Protein AF-A0A813KUJ4-F1 (afdb_monomer_lite)

pLDDT: mean 73.61, std 19.63, range [38.38, 97.25]

Secondary structure (DSSP, 8-state):
------------TTHHHHHHHHHHHHS-----------TTGGGGTTSSSSSS------------------THHHHHHHHHHHHHHHHHHHHHHHHHHSSHHHHHHHHHHHS-GGG-TTTTT-TTEEEHHHHHHIIIIIS--S-HHHHHHHHHHH-TT-SSEEEHHHHH--S----

Organism: Polarella glacialis (NCBI:txid89957)

Sequence (175 aa):
AGFPVSPSRLKTPGHRQMLSQILDCLIPSTRPLPSPRSKLAMRWMSKVQQASKSRIEDEASTTPEPSHLTPKSKAIAEADQQSTEVASFRSALVKSYGNITRAFRAMKNALPETSAQGRASSAAKMSKSEFEWCITAFLHHGDKRLAKRLFVALDFEKCGEIGVLEIGQSSGKAE

Structure (mmCIF, N/CA/C/O backbone):
data_AF-A0A813KUJ4-F1
#
_entry.id   AF-A0A813KUJ4-F1
#
loop_
_atom_site.group_PDB
_atom_site.id
_atom_site.type_symbol
_atom_site.label_atom_id
_atom_site.label_alt_id
_atom_site.label_comp_id
_atom_site.label_asym_id
_atom_site.label_entity_id
_atom_site.label_seq_id
_atom_site.pdbx_PDB_ins_code
_atom_site.Cartn_x
_atom_site.Cartn_y
_atom_site.Cartn_z
_atom_site.occupancy
_atom_site.B_iso_or_equiv
_atom_site.auth_seq_id
_atom_site.auth_comp_id
_atom_site.auth_asym_id
_atom_site.auth_atom_id
_atom_site.pdbx_PDB_model_num
ATOM 1 N N . ALA A 1 1 ? 13.339 -17.528 -81.650 1.00 49.28 1 ALA A N 1
ATOM 2 C CA . ALA A 1 1 ? 13.943 -18.409 -80.632 1.00 49.28 1 ALA A CA 1
ATOM 3 C C . ALA A 1 1 ? 14.464 -17.533 -79.497 1.00 49.28 1 ALA A C 1
ATOM 5 O O . ALA A 1 1 ? 15.459 -16.851 -79.685 1.00 49.28 1 ALA A O 1
ATOM 6 N N . GLY A 1 2 ? 13.730 -17.449 -78.385 1.00 54.88 2 GLY A N 1
ATOM 7 C CA . GLY A 1 2 ? 14.093 -16.643 -77.216 1.00 54.88 2 GLY A CA 1
ATOM 8 C C . GLY A 1 2 ? 14.099 -17.536 -75.983 1.00 54.88 2 GLY A C 1
ATOM 9 O O . GLY A 1 2 ? 13.090 -18.175 -75.693 1.00 54.88 2 GLY A O 1
ATOM 10 N N . PHE A 1 3 ? 15.244 -17.632 -75.312 1.00 51.75 3 PHE A N 1
ATOM 11 C CA . PHE A 1 3 ? 15.408 -18.435 -74.103 1.00 51.75 3 PHE A CA 1
ATOM 12 C C . PHE A 1 3 ? 14.986 -17.625 -72.867 1.00 51.75 3 PHE A C 1
ATOM 14 O O . PHE A 1 3 ? 15.400 -16.470 -72.742 1.00 51.75 3 PHE A O 1
ATOM 21 N N . PRO A 1 4 ? 14.206 -18.199 -71.935 1.00 65.31 4 PRO A N 1
ATOM 22 C CA . PRO A 1 4 ? 13.915 -17.551 -70.665 1.00 65.31 4 PRO A CA 1
ATOM 23 C C . PRO A 1 4 ? 15.124 -17.662 -69.725 1.00 65.31 4 PRO A C 1
ATOM 25 O O . PRO A 1 4 ? 15.608 -18.754 -69.429 1.00 65.31 4 PRO A O 1
ATOM 28 N N . VAL A 1 5 ? 15.606 -16.517 -69.243 1.00 63.59 5 VAL A N 1
ATOM 29 C CA . VAL A 1 5 ? 16.642 -16.429 -68.208 1.00 63.59 5 VAL A CA 1
ATOM 30 C C . VAL A 1 5 ? 15.971 -16.566 -66.843 1.00 63.59 5 VAL A C 1
ATOM 32 O O . VAL A 1 5 ? 15.256 -15.672 -66.393 1.00 63.59 5 VAL A O 1
ATOM 35 N N . SER A 1 6 ? 16.194 -17.698 -66.182 1.00 62.34 6 SER A N 1
ATOM 36 C CA . SER A 1 6 ? 15.769 -17.931 -64.799 1.00 62.34 6 SER A CA 1
ATOM 37 C C . SER A 1 6 ? 16.694 -17.196 -63.818 1.00 62.34 6 SER A C 1
ATOM 39 O O . SER A 1 6 ? 17.911 -17.364 -63.904 1.00 62.34 6 SER A O 1
ATOM 41 N N . PRO A 1 7 ? 16.169 -16.433 -62.841 1.00 61.50 7 PRO A N 1
ATOM 42 C CA . PRO A 1 7 ? 16.997 -15.824 -61.809 1.00 61.50 7 PRO A CA 1
ATOM 43 C C . PRO A 1 7 ? 17.422 -16.861 -60.759 1.00 61.50 7 PRO A C 1
ATOM 45 O O . PRO A 1 7 ? 16.606 -17.433 -60.031 1.00 61.50 7 PRO A O 1
ATOM 48 N N . SER A 1 8 ? 18.733 -17.077 -60.668 1.00 56.59 8 SER A N 1
ATOM 49 C CA . SER A 1 8 ? 19.399 -17.904 -59.662 1.00 56.59 8 SER A CA 1
ATOM 50 C C . SER A 1 8 ? 19.144 -17.364 -58.253 1.00 56.59 8 SER A C 1
ATOM 52 O O . SER A 1 8 ? 19.724 -16.371 -57.816 1.00 56.59 8 SER A O 1
ATOM 54 N N . ARG A 1 9 ? 18.262 -18.042 -57.517 1.00 52.06 9 ARG A N 1
ATOM 55 C CA . ARG A 1 9 ? 17.943 -17.760 -56.115 1.00 52.06 9 ARG A CA 1
ATOM 56 C C . ARG A 1 9 ? 19.114 -18.210 -55.228 1.00 52.06 9 ARG A C 1
ATOM 58 O O . ARG A 1 9 ? 19.171 -19.365 -54.812 1.00 52.06 9 ARG A O 1
ATOM 65 N N . LEU A 1 10 ? 20.043 -17.294 -54.947 1.00 54.97 10 LEU A N 1
ATOM 66 C CA . LEU A 1 10 ? 21.138 -17.475 -53.987 1.00 54.97 10 LEU A CA 1
ATOM 67 C C . LEU A 1 10 ? 20.568 -17.773 -52.588 1.00 54.97 10 LEU A C 1
ATOM 69 O O . LEU A 1 10 ? 20.151 -16.880 -51.854 1.00 54.97 10 LEU A O 1
ATOM 73 N N . LYS A 1 11 ? 20.527 -19.057 -52.220 1.00 59.22 11 LYS A N 1
ATOM 74 C CA . LYS A 1 11 ? 20.287 -19.518 -50.848 1.00 59.22 11 LYS A CA 1
ATOM 75 C C . LYS A 1 11 ? 21.605 -19.423 -50.082 1.00 59.22 11 LYS A C 1
ATOM 77 O O . LYS A 1 11 ? 22.400 -20.354 -50.119 1.00 59.22 11 LYS A O 1
ATOM 82 N N . THR A 1 12 ? 21.835 -18.317 -49.382 1.00 59.00 12 THR A N 1
ATOM 83 C CA . THR A 1 12 ? 22.859 -18.248 -48.331 1.00 59.00 12 THR A CA 1
ATOM 84 C C . THR A 1 12 ? 22.255 -18.799 -47.027 1.00 59.00 12 THR A C 1
ATOM 86 O O . THR A 1 12 ? 21.334 -18.191 -46.477 1.00 59.00 12 THR A O 1
ATOM 89 N N . PRO A 1 13 ? 22.712 -19.953 -46.499 1.00 53.94 13 PRO A N 1
ATOM 90 C CA . PRO A 1 13 ? 22.083 -20.588 -45.334 1.00 53.94 13 PRO A CA 1
ATOM 91 C C . PRO A 1 13 ? 22.379 -19.905 -43.986 1.00 53.94 13 PRO A C 1
ATOM 93 O O . PRO A 1 13 ? 21.906 -20.380 -42.962 1.00 53.94 13 PRO A O 1
ATOM 96 N N . GLY A 1 14 ? 23.146 -18.809 -43.954 1.00 56.72 14 GLY A N 1
ATOM 97 C CA . GLY A 1 14 ? 23.622 -18.201 -42.700 1.00 56.72 14 GLY A CA 1
ATOM 98 C C . GLY A 1 14 ? 22.944 -16.892 -42.286 1.00 56.72 14 GLY A C 1
ATOM 99 O O . GLY A 1 14 ? 22.918 -16.561 -41.105 1.00 56.72 14 GLY A O 1
ATOM 100 N N . HIS A 1 15 ? 22.358 -16.134 -43.220 1.00 56.09 15 HIS A N 1
ATOM 101 C CA . HIS A 1 15 ? 21.950 -14.752 -42.918 1.00 56.09 15 HIS A CA 1
ATOM 102 C C . HIS A 1 15 ? 20.638 -14.668 -42.122 1.00 56.09 15 HIS A C 1
ATOM 104 O O . HIS A 1 15 ? 20.423 -13.747 -41.334 1.00 56.09 15 HIS A O 1
ATOM 110 N N . ARG A 1 16 ? 19.753 -15.658 -42.286 1.00 54.88 16 ARG A N 1
ATOM 111 C CA . ARG A 1 16 ? 18.430 -15.642 -41.650 1.00 54.88 16 ARG A CA 1
ATOM 112 C C . ARG A 1 16 ? 18.482 -15.937 -40.145 1.00 54.88 16 ARG A C 1
ATOM 114 O O . ARG A 1 16 ? 17.638 -15.431 -39.415 1.00 54.88 16 ARG A O 1
ATOM 121 N N . GLN A 1 17 ? 19.473 -16.699 -39.670 1.00 61.12 17 GLN A N 1
ATOM 122 C CA . GLN A 1 17 ? 19.656 -16.926 -38.230 1.00 61.12 17 GLN A CA 1
ATOM 123 C C . GLN A 1 17 ? 20.183 -15.678 -37.520 1.00 61.12 17 GLN A C 1
ATOM 125 O O . GLN A 1 17 ? 19.707 -15.354 -36.432 1.00 61.12 17 GLN A O 1
ATOM 130 N N . MET A 1 18 ? 21.093 -14.936 -38.154 1.00 65.75 18 MET A N 1
ATOM 131 C CA . MET A 1 18 ? 21.702 -13.756 -37.540 1.00 65.75 18 MET A CA 1
ATOM 132 C C . MET A 1 18 ? 20.687 -12.621 -37.341 1.00 65.75 18 MET A C 1
ATOM 134 O O . MET A 1 18 ? 20.648 -12.004 -36.281 1.00 65.75 18 MET A O 1
ATOM 138 N N . LEU A 1 19 ? 19.786 -12.415 -38.309 1.00 68.31 19 LEU A N 1
ATOM 139 C CA . LEU A 1 19 ? 18.705 -11.434 -38.168 1.00 68.31 19 LEU A CA 1
ATOM 140 C C . LEU A 1 19 ? 17.680 -11.829 -37.094 1.00 68.31 19 LEU A C 1
ATOM 142 O O . LEU A 1 19 ? 17.135 -10.944 -36.441 1.00 68.31 19 LEU A O 1
ATOM 146 N N . SER A 1 20 ? 17.449 -13.129 -36.854 1.00 63.97 20 SER A N 1
ATOM 147 C CA . SER A 1 20 ? 16.559 -13.557 -35.761 1.00 63.97 20 SER A CA 1
ATOM 148 C C . SER A 1 20 ? 17.131 -13.220 -34.381 1.00 63.97 20 SER A C 1
ATOM 150 O O . SER A 1 20 ? 16.395 -12.733 -33.533 1.00 63.97 20 SER A O 1
ATOM 152 N N . GLN A 1 21 ? 18.451 -13.351 -34.193 1.00 66.62 21 GLN A N 1
ATOM 153 C CA . GLN A 1 21 ? 19.109 -12.997 -32.930 1.00 66.62 21 GLN A CA 1
ATOM 154 C C . GLN A 1 21 ? 19.111 -11.482 -32.683 1.00 66.62 21 GLN A C 1
ATOM 156 O O . GLN A 1 21 ? 18.958 -11.041 -31.550 1.00 66.62 21 GLN A O 1
ATOM 161 N N . ILE A 1 22 ? 19.241 -10.672 -33.739 1.00 67.62 22 ILE A N 1
ATOM 162 C CA . ILE A 1 22 ? 19.191 -9.208 -33.618 1.00 67.62 22 ILE A CA 1
ATOM 163 C C . ILE A 1 22 ? 17.766 -8.735 -33.294 1.00 67.62 22 ILE A C 1
ATOM 165 O O . ILE A 1 22 ? 17.587 -7.851 -32.457 1.00 67.62 22 ILE A O 1
ATOM 169 N N . LEU A 1 23 ? 16.744 -9.341 -33.907 1.00 68.31 23 LEU A N 1
ATOM 170 C CA . LEU A 1 23 ? 15.347 -9.000 -33.625 1.00 68.31 23 LEU A CA 1
ATOM 171 C C . LEU A 1 23 ? 14.891 -9.464 -32.230 1.00 68.31 23 LEU A C 1
ATOM 173 O O . LEU A 1 23 ? 14.156 -8.720 -31.583 1.00 68.31 23 LEU A O 1
ATOM 177 N N . ASP A 1 24 ? 15.373 -10.608 -31.729 1.00 62.31 24 ASP A N 1
ATOM 178 C CA . ASP A 1 24 ? 15.136 -11.044 -30.339 1.00 62.31 24 ASP A CA 1
ATOM 179 C C . ASP A 1 24 ? 15.789 -10.105 -29.299 1.00 62.31 24 ASP A C 1
ATOM 181 O O . ASP A 1 24 ? 15.322 -10.028 -28.164 1.00 62.31 24 ASP A O 1
ATOM 185 N N . CYS A 1 25 ? 16.825 -9.345 -29.676 1.00 62.34 25 CYS A N 1
ATOM 186 C CA . CYS A 1 25 ? 17.431 -8.322 -28.815 1.00 62.34 25 CYS A CA 1
ATOM 187 C C . CYS A 1 25 ? 16.717 -6.958 -28.874 1.00 62.34 25 CYS A C 1
ATOM 189 O O . CYS A 1 25 ? 16.801 -6.190 -27.917 1.00 62.34 25 CYS A O 1
ATOM 191 N N . LEU A 1 26 ? 16.048 -6.627 -29.985 1.00 61.62 26 LEU A N 1
ATOM 192 C CA . LEU A 1 26 ? 15.451 -5.300 -30.215 1.00 61.62 26 LEU A CA 1
ATOM 193 C C . LEU A 1 26 ? 13.969 -5.210 -29.852 1.00 61.62 26 LEU A C 1
ATOM 195 O O . LEU A 1 26 ? 13.475 -4.119 -29.572 1.00 61.62 26 LEU A O 1
ATOM 199 N N . ILE A 1 27 ? 13.258 -6.334 -29.834 1.00 61.38 27 ILE A N 1
ATOM 200 C CA . ILE A 1 27 ? 11.875 -6.393 -29.369 1.00 61.38 27 ILE A CA 1
ATOM 201 C C . ILE A 1 27 ? 11.903 -7.142 -28.037 1.00 61.38 27 ILE A C 1
ATOM 203 O O . ILE A 1 27 ? 12.188 -8.338 -28.051 1.00 61.38 27 ILE A O 1
ATOM 207 N N . PRO A 1 28 ? 11.615 -6.498 -26.887 1.00 49.28 28 PRO A N 1
ATOM 208 C CA . PRO A 1 28 ? 11.411 -7.202 -25.628 1.00 49.28 28 PRO A CA 1
ATOM 209 C C . PRO A 1 28 ? 10.292 -8.222 -25.829 1.00 49.28 28 PRO A C 1
ATOM 211 O O . PRO A 1 28 ? 9.108 -7.890 -25.850 1.00 49.28 28 PRO A O 1
ATOM 214 N N . SER A 1 29 ? 10.698 -9.464 -26.071 1.00 42.75 29 SER A N 1
ATOM 215 C CA . SER A 1 29 ? 9.826 -10.597 -26.316 1.00 42.75 29 SER A CA 1
ATOM 216 C C . SER A 1 29 ? 8.960 -10.773 -25.075 1.00 42.75 29 SER A C 1
ATOM 218 O O . SER A 1 29 ? 9.420 -11.267 -24.046 1.00 42.75 29 SER A O 1
ATOM 220 N N . THR A 1 30 ? 7.698 -10.350 -25.150 1.00 51.72 30 THR A N 1
ATOM 221 C CA . THR A 1 30 ? 6.655 -10.641 -24.162 1.00 51.72 30 THR A CA 1
ATOM 222 C C . THR A 1 30 ? 6.250 -12.110 -24.275 1.00 51.72 30 THR A C 1
ATOM 224 O O . THR A 1 30 ? 5.092 -12.458 -24.490 1.00 51.72 30 THR A O 1
ATOM 227 N N . ARG A 1 31 ? 7.223 -13.016 -24.143 1.00 51.88 31 ARG A N 1
ATOM 228 C CA . ARG A 1 31 ? 6.932 -14.416 -23.860 1.00 51.88 31 ARG A CA 1
ATOM 229 C C . ARG A 1 31 ? 6.602 -14.520 -22.372 1.00 51.88 31 ARG A C 1
ATOM 231 O O . ARG A 1 31 ? 7.399 -14.066 -21.549 1.00 51.88 31 ARG A O 1
ATOM 238 N N . PRO A 1 32 ? 5.454 -15.108 -22.002 1.00 49.94 32 PRO A N 1
ATOM 239 C CA . PRO A 1 32 ? 5.136 -15.367 -20.610 1.00 49.94 32 PRO A CA 1
ATOM 240 C C . PRO A 1 32 ? 6.170 -16.354 -20.064 1.00 49.94 32 PRO A C 1
ATOM 242 O O . PRO A 1 32 ? 6.266 -17.497 -20.515 1.00 49.94 32 PRO A O 1
ATOM 245 N N . LEU A 1 33 ? 6.988 -15.878 -19.128 1.00 45.62 33 LEU A N 1
ATOM 246 C CA . LEU A 1 33 ? 7.957 -16.701 -18.420 1.00 45.62 33 LEU A CA 1
ATOM 247 C C . LEU A 1 33 ? 7.212 -17.835 -17.690 1.00 45.62 33 LEU A C 1
ATOM 249 O O . LEU A 1 33 ? 6.228 -17.558 -16.995 1.00 45.62 33 LEU A O 1
ATOM 253 N N . PRO A 1 34 ? 7.677 -19.093 -17.768 1.00 50.94 34 PRO A N 1
ATOM 254 C CA . PRO A 1 34 ? 7.226 -20.121 -16.847 1.00 50.94 34 PRO A CA 1
ATOM 255 C C . PRO A 1 34 ? 7.600 -19.702 -15.424 1.00 50.94 34 PRO A C 1
ATOM 257 O O . PRO A 1 34 ? 8.739 -19.324 -15.151 1.00 50.94 34 PRO A O 1
ATOM 260 N N . SER A 1 35 ? 6.604 -19.757 -14.538 1.00 56.12 35 SER A N 1
ATOM 261 C CA . SER A 1 35 ? 6.693 -19.446 -13.114 1.00 56.12 35 SER A CA 1
ATOM 262 C C . SER A 1 35 ? 7.974 -19.998 -12.478 1.00 56.12 35 SER A C 1
ATOM 264 O O . SER A 1 35 ? 8.100 -21.211 -12.283 1.00 56.12 35 SER A O 1
ATOM 266 N N . PRO A 1 36 ? 8.904 -19.128 -12.056 1.00 49.38 36 PRO A N 1
ATOM 267 C CA . PRO A 1 36 ? 9.858 -19.484 -11.040 1.00 49.38 36 PRO A CA 1
ATOM 268 C C . PRO A 1 36 ? 9.124 -19.294 -9.712 1.00 49.38 36 PRO A C 1
ATOM 270 O O . PRO A 1 36 ? 8.945 -18.174 -9.231 1.00 49.38 36 PRO A O 1
ATOM 273 N N . ARG A 1 37 ? 8.717 -20.409 -9.091 1.00 51.62 37 ARG A N 1
ATOM 274 C CA . ARG A 1 37 ? 8.624 -20.520 -7.627 1.00 51.62 37 ARG A CA 1
ATOM 275 C C . ARG A 1 37 ? 10.004 -20.174 -7.063 1.00 51.62 37 ARG A C 1
ATOM 277 O O . ARG A 1 37 ? 10.805 -21.046 -6.733 1.00 51.62 37 ARG A O 1
ATOM 284 N N . SER A 1 38 ? 10.304 -18.882 -7.012 1.00 50.47 38 SER A N 1
ATOM 285 C CA . SER A 1 38 ? 11.519 -18.322 -6.456 1.00 50.47 38 SER A CA 1
ATOM 286 C C . SER A 1 38 ? 11.485 -18.564 -4.959 1.00 50.47 38 SER A C 1
ATOM 288 O O . SER A 1 38 ? 10.911 -17.797 -4.190 1.00 50.47 38 SER A O 1
ATOM 290 N N . LYS A 1 39 ? 12.168 -19.632 -4.542 1.00 53.53 39 LYS A N 1
ATOM 291 C CA . LYS A 1 39 ? 12.506 -19.949 -3.147 1.00 53.53 39 LYS A CA 1
ATOM 292 C C . LYS A 1 39 ? 13.267 -18.815 -2.429 1.00 53.53 39 LYS A C 1
ATOM 294 O O . LYS A 1 39 ? 13.533 -18.925 -1.239 1.00 53.53 39 LYS A O 1
ATOM 299 N N . LEU A 1 40 ? 13.577 -17.710 -3.113 1.00 49.88 40 LEU A N 1
ATOM 300 C CA . LEU A 1 40 ? 14.151 -16.501 -2.528 1.00 49.88 40 LEU A CA 1
ATOM 301 C C . LEU A 1 40 ? 13.116 -15.598 -1.825 1.00 49.88 40 LEU A C 1
ATOM 303 O O . LEU A 1 40 ? 13.494 -14.851 -0.926 1.00 49.88 40 LEU A O 1
ATOM 307 N N . ALA A 1 41 ? 11.823 -15.696 -2.164 1.00 48.78 41 ALA A N 1
ATOM 308 C CA . ALA A 1 41 ? 10.762 -14.929 -1.494 1.00 48.78 41 ALA A CA 1
ATOM 309 C C . ALA A 1 41 ? 10.485 -15.412 -0.053 1.00 48.78 41 ALA A C 1
ATOM 311 O O . ALA A 1 41 ? 9.941 -14.672 0.759 1.00 48.78 41 ALA A O 1
ATOM 312 N N . MET A 1 42 ? 10.940 -16.617 0.310 1.00 49.94 42 MET A N 1
ATOM 313 C CA . MET A 1 42 ? 10.770 -17.168 1.662 1.00 49.94 42 MET A CA 1
ATOM 314 C C . MET A 1 42 ? 11.759 -16.585 2.686 1.00 49.94 42 MET A C 1
ATOM 316 O O . MET A 1 42 ? 11.596 -16.800 3.884 1.00 49.94 42 MET A O 1
ATOM 320 N N . ARG A 1 43 ? 12.786 -15.828 2.266 1.00 51.09 43 ARG A N 1
ATOM 321 C CA . ARG A 1 43 ? 13.820 -15.324 3.192 1.00 51.09 43 ARG A CA 1
ATOM 322 C C . ARG A 1 43 ? 13.376 -14.107 4.018 1.00 51.09 43 ARG A C 1
ATOM 324 O O . ARG A 1 43 ? 14.017 -13.792 5.016 1.00 51.09 43 ARG A O 1
ATOM 331 N N . TRP A 1 44 ? 12.263 -13.464 3.660 1.00 52.34 44 TRP A N 1
ATOM 332 C CA . TRP A 1 44 ? 11.653 -12.401 4.472 1.00 52.34 44 TRP A CA 1
ATOM 333 C C . TRP A 1 44 ? 10.705 -12.926 5.566 1.00 52.34 44 TRP A C 1
ATOM 335 O O . TRP A 1 44 ? 10.324 -12.164 6.451 1.00 52.34 44 TRP A O 1
ATOM 345 N N . MET A 1 45 ? 10.375 -14.225 5.573 1.00 50.75 45 MET A N 1
ATOM 346 C CA . MET A 1 45 ? 9.353 -14.791 6.467 1.00 50.75 45 MET A CA 1
ATOM 347 C C . MET A 1 45 ? 9.834 -15.190 7.873 1.00 50.75 45 MET A C 1
ATOM 349 O O . MET A 1 45 ? 9.012 -15.594 8.687 1.00 50.75 45 MET A O 1
ATOM 353 N N . SER A 1 46 ? 11.118 -15.055 8.223 1.00 47.44 46 SER A N 1
ATOM 354 C CA . SER A 1 46 ? 11.620 -15.581 9.512 1.00 47.44 46 SER A CA 1
ATOM 355 C C . SER A 1 46 ? 12.052 -14.540 10.548 1.00 47.44 46 SER A C 1
ATOM 357 O O . SER A 1 46 ? 12.598 -14.936 11.572 1.00 47.44 46 SER A O 1
ATOM 359 N N . LYS A 1 47 ? 11.845 -13.228 10.341 1.00 45.91 47 LYS A N 1
ATOM 360 C CA . LYS A 1 47 ? 12.434 -12.220 11.257 1.00 45.91 47 LYS A CA 1
ATOM 361 C C . LYS A 1 47 ? 11.508 -11.136 11.822 1.00 45.91 47 LYS A C 1
ATOM 363 O O . LYS A 1 47 ? 12.004 -10.230 12.479 1.00 45.91 47 LYS A O 1
ATOM 368 N N . VAL A 1 48 ? 10.186 -11.225 11.638 1.00 53.34 48 VAL A N 1
ATOM 369 C CA . VAL A 1 48 ? 9.238 -10.230 12.203 1.00 53.34 48 VAL A CA 1
ATOM 370 C C . VAL A 1 48 ? 8.264 -10.817 13.239 1.00 53.34 48 VAL A C 1
ATOM 372 O O . VAL A 1 48 ? 7.566 -10.069 13.908 1.00 53.34 48 VAL A O 1
ATOM 375 N N . GLN A 1 49 ? 8.275 -12.132 13.486 1.00 50.97 49 GLN A N 1
ATOM 376 C CA . GLN A 1 49 ? 7.376 -12.766 14.470 1.00 50.97 49 GLN A CA 1
ATOM 377 C C . GLN A 1 49 ? 7.985 -13.012 15.864 1.00 50.97 49 GLN A C 1
ATOM 379 O O . GLN A 1 49 ? 7.310 -13.555 16.731 1.00 50.97 49 GLN A O 1
ATOM 384 N N . GLN A 1 50 ? 9.235 -12.606 16.117 1.00 47.53 50 GLN A N 1
ATOM 385 C CA . GLN A 1 50 ? 9.915 -12.866 17.400 1.00 47.53 50 GLN A CA 1
ATOM 386 C C . GLN A 1 50 ? 9.967 -11.678 18.376 1.00 47.53 50 GLN A C 1
ATOM 388 O O . GLN A 1 50 ? 10.448 -11.847 19.490 1.00 47.53 50 GLN A O 1
ATOM 393 N N . ALA A 1 51 ? 9.449 -10.498 18.026 1.00 48.00 51 ALA A N 1
ATOM 394 C CA . ALA A 1 51 ? 9.574 -9.296 18.864 1.00 48.00 51 ALA A CA 1
ATOM 395 C C . ALA A 1 51 ? 8.334 -8.983 19.731 1.00 48.00 51 ALA A C 1
ATOM 397 O O . ALA A 1 51 ? 8.074 -7.823 20.036 1.00 48.00 51 ALA A O 1
ATOM 398 N N . SER A 1 52 ? 7.544 -9.990 20.120 1.00 49.72 52 SER A N 1
ATOM 399 C CA . SER A 1 52 ? 6.308 -9.774 20.903 1.00 49.72 52 SER A CA 1
ATOM 400 C C . SER A 1 52 ? 6.124 -10.774 22.045 1.00 49.72 52 SER A C 1
ATOM 402 O O . SER A 1 52 ? 4.994 -11.094 22.405 1.00 49.72 52 SER A O 1
ATOM 404 N N . LYS A 1 53 ? 7.213 -11.319 22.603 1.00 47.56 53 LYS A N 1
ATOM 405 C CA . LYS A 1 53 ? 7.117 -12.273 23.717 1.00 47.56 53 LYS A CA 1
ATOM 406 C C . LYS A 1 53 ? 8.200 -12.075 24.775 1.00 47.56 53 LYS A C 1
ATOM 408 O O . LYS A 1 53 ? 9.042 -12.933 24.984 1.00 47.56 53 LYS A O 1
ATOM 413 N N . SER A 1 54 ? 8.145 -10.922 25.428 1.00 44.38 54 SER A N 1
ATOM 414 C CA . SER A 1 54 ? 8.669 -10.659 26.777 1.00 44.38 54 SER A CA 1
ATOM 415 C C . SER A 1 54 ? 8.281 -9.211 27.075 1.00 44.38 54 SER A C 1
ATOM 417 O O . SER A 1 54 ? 8.744 -8.311 26.383 1.00 44.38 54 SER A O 1
ATOM 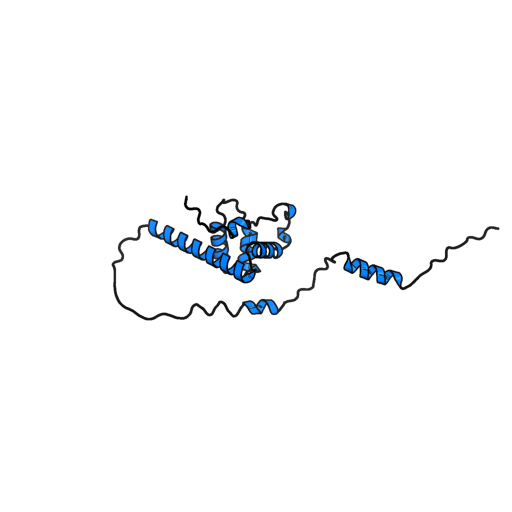419 N N . ARG A 1 55 ? 7.366 -8.911 27.992 1.00 49.16 55 ARG A N 1
ATOM 420 C CA . ARG A 1 55 ? 7.654 -8.909 29.425 1.00 49.16 55 ARG A CA 1
ATOM 421 C C . ARG A 1 55 ? 6.324 -8.701 30.161 1.00 49.16 55 ARG A C 1
ATOM 423 O O . ARG A 1 55 ? 5.726 -7.636 30.051 1.00 49.16 55 ARG A O 1
ATOM 430 N N . ILE A 1 56 ? 5.857 -9.753 30.819 1.00 52.19 56 ILE A N 1
ATOM 431 C CA . ILE A 1 56 ? 4.872 -9.701 31.904 1.00 52.19 56 ILE A CA 1
ATOM 432 C C . ILE A 1 56 ? 5.690 -9.851 33.196 1.00 52.19 56 ILE A C 1
ATOM 434 O O . ILE A 1 56 ? 6.757 -10.467 33.144 1.00 52.19 56 ILE A O 1
ATOM 438 N N . GLU A 1 57 ? 5.151 -9.305 34.290 1.00 53.31 57 GLU A N 1
ATOM 439 C CA . GLU A 1 57 ? 5.650 -9.287 35.681 1.00 53.31 57 GLU A CA 1
ATOM 440 C C . GLU A 1 57 ? 6.601 -8.101 35.953 1.00 53.31 57 GLU A C 1
ATOM 442 O O . GLU A 1 57 ? 7.573 -7.886 35.230 1.00 53.31 57 GLU A O 1
ATOM 447 N N . ASP A 1 58 ? 6.388 -7.232 36.940 1.00 49.47 58 ASP A N 1
ATOM 448 C CA . ASP A 1 58 ? 5.450 -7.203 38.068 1.00 49.47 58 ASP A CA 1
ATOM 449 C C . ASP A 1 58 ? 5.538 -5.781 38.666 1.00 49.47 58 ASP A C 1
ATOM 451 O O . ASP A 1 58 ? 6.659 -5.298 38.814 1.00 49.47 58 ASP A O 1
ATOM 455 N N . GLU A 1 59 ? 4.427 -5.095 38.967 1.00 50.56 59 GLU A N 1
ATOM 456 C CA . GLU A 1 59 ? 4.342 -4.234 40.166 1.00 50.56 59 GLU A CA 1
ATOM 457 C C . GLU A 1 59 ? 2.940 -3.628 40.373 1.00 50.56 59 GLU A C 1
ATOM 459 O O . GLU A 1 59 ? 2.474 -2.767 39.629 1.00 50.56 59 GLU A O 1
ATOM 464 N N . ALA A 1 60 ? 2.293 -4.126 41.425 1.00 49.56 60 ALA A N 1
ATOM 465 C CA . ALA A 1 60 ? 1.542 -3.405 42.450 1.00 49.56 60 ALA A CA 1
ATOM 466 C C . ALA A 1 60 ? 0.551 -2.274 42.080 1.00 49.56 60 ALA A C 1
ATOM 468 O O . ALA A 1 60 ? 0.901 -1.151 41.741 1.00 49.56 60 ALA A O 1
ATOM 469 N N . SER A 1 61 ? -0.700 -2.550 42.468 1.00 51.16 61 SER A N 1
ATOM 470 C CA . SER A 1 61 ? -1.514 -1.672 43.319 1.00 51.16 61 SER A CA 1
ATOM 471 C C . SER A 1 61 ? -1.910 -0.306 42.756 1.00 51.16 61 SER A C 1
ATOM 473 O O . SER A 1 61 ? -1.233 0.698 42.949 1.00 51.16 61 SER A O 1
ATOM 475 N N . THR A 1 62 ? -3.122 -0.235 42.212 1.00 43.59 62 THR A N 1
ATOM 476 C CA . THR A 1 62 ? -4.206 0.590 42.775 1.00 43.59 62 THR A CA 1
ATOM 477 C C . THR A 1 62 ? -5.475 0.263 42.003 1.00 43.59 62 THR A C 1
ATOM 479 O O . THR A 1 62 ? -5.508 0.337 40.779 1.00 43.59 62 THR A O 1
ATOM 482 N N . THR A 1 63 ? -6.515 -0.123 42.730 1.00 59.62 63 THR A N 1
ATOM 483 C CA . THR A 1 63 ? -7.882 -0.245 42.228 1.00 59.62 63 THR A CA 1
ATOM 484 C C . THR A 1 63 ? -8.515 1.147 42.209 1.00 59.62 63 THR A C 1
ATOM 486 O O . THR A 1 63 ? -8.771 1.679 43.290 1.00 59.62 63 THR A O 1
ATOM 489 N N . PRO A 1 64 ? -8.831 1.731 41.038 1.00 53.41 64 PRO A N 1
ATOM 490 C CA . PRO A 1 64 ? -9.910 2.696 40.948 1.00 53.41 64 PRO A CA 1
ATOM 491 C C . PRO A 1 64 ? -11.129 2.059 40.271 1.00 53.41 64 PRO A C 1
ATOM 493 O O . PRO A 1 64 ? -11.095 1.583 39.139 1.00 53.41 64 PRO A O 1
ATOM 496 N N . GLU A 1 65 ? -12.185 2.014 41.070 1.00 43.72 65 GLU A N 1
ATOM 497 C CA . GLU A 1 65 ? -13.609 2.094 40.752 1.00 43.72 65 GLU A CA 1
ATOM 498 C C . GLU A 1 65 ? -14.035 2.199 39.259 1.00 43.72 65 GLU A C 1
ATOM 500 O O . GLU A 1 65 ? -13.602 3.105 38.542 1.00 43.72 65 GLU A O 1
ATOM 505 N N . PRO A 1 66 ? -14.953 1.336 38.774 1.00 58.47 66 PRO A N 1
ATOM 506 C CA . PRO A 1 66 ? -15.473 1.393 37.412 1.00 58.47 66 PRO A CA 1
ATOM 507 C C . PRO A 1 66 ? -16.642 2.387 37.306 1.00 58.47 66 PRO A C 1
ATOM 509 O O . PRO A 1 66 ? -17.804 1.995 37.203 1.00 58.47 66 PRO A O 1
ATOM 512 N N . SER A 1 67 ? -16.347 3.686 37.291 1.00 51.25 67 SER A N 1
ATOM 513 C CA . SER A 1 67 ? -17.361 4.730 37.100 1.00 51.25 67 SER A CA 1
ATOM 514 C C . SER A 1 67 ? -17.461 5.116 35.610 1.00 51.25 67 SER A C 1
ATOM 516 O O . SER A 1 67 ? -16.628 5.831 35.063 1.00 51.25 67 SER A O 1
ATOM 518 N N . HIS A 1 68 ? -18.502 4.610 34.940 1.00 52.12 68 HIS A N 1
ATOM 519 C CA . HIS A 1 68 ? -19.186 5.204 33.777 1.00 52.12 68 HIS A CA 1
ATOM 520 C C . HIS A 1 68 ? -18.324 5.800 32.639 1.00 52.12 68 HIS A C 1
ATOM 522 O O . HIS A 1 68 ? -18.163 7.013 32.497 1.00 52.12 68 HIS A O 1
ATOM 528 N N . LEU A 1 69 ? -17.892 4.929 31.719 1.00 52.56 69 LEU A N 1
ATOM 529 C CA . LEU A 1 69 ? -17.330 5.321 30.424 1.00 52.56 69 LEU A CA 1
ATOM 530 C C . LEU A 1 69 ? -18.386 6.026 29.563 1.00 52.56 69 LEU A C 1
ATOM 532 O O . LEU A 1 69 ? -19.266 5.403 28.968 1.00 52.56 69 LEU A O 1
ATOM 536 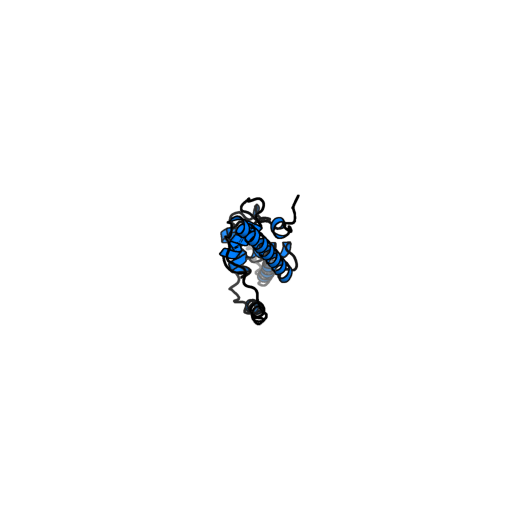N N . THR A 1 70 ? -18.260 7.344 29.463 1.00 59.09 70 THR A N 1
ATOM 537 C CA . THR A 1 70 ? -18.959 8.139 28.457 1.00 59.09 70 THR A CA 1
ATOM 538 C C . THR A 1 70 ? -18.469 7.742 27.046 1.00 59.09 70 THR A C 1
ATOM 540 O O . THR A 1 70 ? -17.279 7.486 26.843 1.00 59.09 70 THR A O 1
ATOM 543 N N . PRO A 1 71 ? -19.349 7.679 26.027 1.00 62.38 71 PRO A N 1
ATOM 544 C CA . PRO A 1 71 ? -19.010 7.194 24.678 1.00 62.38 71 PRO A CA 1
ATOM 545 C C . PRO A 1 71 ? -17.978 8.051 23.917 1.00 62.38 71 PRO A C 1
ATOM 547 O O . PRO A 1 71 ? -17.495 7.636 22.866 1.00 62.38 71 PRO A O 1
ATOM 550 N N . LYS A 1 72 ? -17.597 9.222 24.442 1.00 59.66 72 LYS A N 1
ATOM 551 C CA . LYS A 1 72 ? -16.673 10.159 23.789 1.00 59.66 72 LYS A CA 1
ATOM 552 C C . LYS A 1 72 ? -15.201 9.731 23.884 1.00 59.66 72 LYS A C 1
ATOM 554 O O . LYS A 1 72 ? -14.433 10.024 22.973 1.00 59.66 72 LYS A O 1
ATOM 559 N N . SER A 1 73 ? -14.813 8.980 24.917 1.00 62.69 73 SER A N 1
ATOM 560 C CA . SER A 1 73 ? -13.409 8.584 25.127 1.00 62.69 73 SER A CA 1
ATOM 561 C C . SER A 1 73 ? -12.927 7.472 24.188 1.00 62.69 73 SER A C 1
ATOM 563 O O . SER A 1 73 ? -11.731 7.363 23.934 1.00 62.69 73 SER A O 1
ATOM 565 N N . LYS A 1 74 ? -13.834 6.662 23.622 1.00 69.69 74 LYS A N 1
ATOM 566 C CA . LYS A 1 74 ? -13.454 5.586 22.685 1.00 69.69 74 LYS A CA 1
ATOM 567 C C . LYS A 1 74 ? -12.974 6.114 21.331 1.00 69.69 74 LYS A C 1
ATOM 569 O O . LYS A 1 74 ? -12.046 5.552 20.766 1.00 69.69 74 LYS A O 1
ATOM 574 N N . ALA A 1 75 ? -13.564 7.202 20.838 1.00 71.56 75 ALA A N 1
ATOM 575 C CA . ALA A 1 75 ? -13.233 7.749 19.522 1.00 71.56 75 ALA A CA 1
ATOM 576 C C . ALA A 1 75 ? -11.801 8.312 19.447 1.00 71.56 75 ALA A C 1
ATOM 578 O O . ALA A 1 75 ? -11.155 8.214 18.408 1.00 71.56 75 ALA A O 1
ATOM 579 N N . ILE A 1 76 ? -11.295 8.870 20.553 1.00 75.25 76 ILE A N 1
ATOM 580 C CA . ILE A 1 76 ? -9.944 9.449 20.616 1.00 75.25 76 ILE A CA 1
ATOM 581 C C . ILE A 1 76 ? -8.889 8.336 20.543 1.00 75.25 76 ILE A C 1
ATOM 583 O O . ILE A 1 76 ? 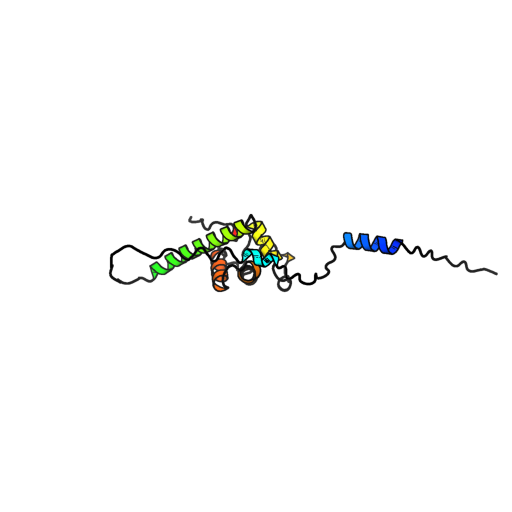-7.973 8.406 19.730 1.00 75.25 76 ILE A O 1
ATOM 587 N N . ALA A 1 77 ? -9.079 7.254 21.305 1.00 79.44 77 ALA A N 1
ATOM 588 C CA . ALA A 1 77 ? -8.156 6.120 21.307 1.00 79.44 77 ALA A CA 1
ATOM 589 C C . ALA A 1 77 ? -8.040 5.434 19.930 1.00 79.44 77 ALA A C 1
ATOM 591 O O . ALA A 1 77 ? -6.957 4.998 19.539 1.00 79.44 77 ALA A O 1
ATOM 592 N N . GLU A 1 78 ? -9.136 5.354 19.167 1.00 81.62 78 GLU A N 1
ATOM 593 C CA . GLU A 1 78 ? -9.113 4.769 17.821 1.00 81.62 78 GLU A CA 1
ATOM 594 C C . GLU A 1 78 ? -8.336 5.633 16.814 1.00 81.62 78 GLU A C 1
ATOM 596 O O . GLU A 1 78 ? -7.643 5.089 15.951 1.00 81.62 78 GLU A O 1
ATOM 601 N N . ALA A 1 79 ? -8.407 6.963 16.930 1.00 81.44 79 ALA A N 1
ATOM 602 C CA . ALA A 1 79 ? -7.679 7.883 16.055 1.00 81.44 79 ALA A CA 1
ATOM 603 C C . ALA A 1 79 ? -6.155 7.812 16.275 1.00 81.44 79 ALA A C 1
ATOM 605 O O . ALA A 1 79 ? -5.380 7.780 15.310 1.00 81.44 79 ALA A O 1
ATOM 606 N N . ASP A 1 80 ? -5.722 7.707 17.534 1.00 86.06 80 ASP A N 1
ATOM 607 C CA . ASP A 1 80 ? -4.306 7.537 17.882 1.00 86.06 80 ASP A CA 1
ATOM 608 C C . ASP A 1 80 ? -3.763 6.191 17.383 1.00 86.06 80 ASP A C 1
ATOM 610 O O . ASP A 1 80 ? -2.655 6.102 16.836 1.00 86.06 80 ASP A O 1
ATOM 614 N N . GLN A 1 81 ? -4.574 5.132 17.495 1.00 88.25 81 GLN A N 1
ATOM 615 C CA . GLN A 1 81 ? -4.218 3.814 16.979 1.00 88.25 81 GLN A CA 1
ATOM 616 C C . GLN A 1 81 ? -4.066 3.827 15.453 1.00 88.25 81 GLN A C 1
ATOM 618 O O . GLN A 1 81 ? -3.080 3.302 14.936 1.00 88.25 81 GLN A O 1
ATOM 623 N N . GLN A 1 82 ? -4.988 4.463 14.724 1.00 89.06 82 GLN A N 1
ATOM 624 C CA . GLN A 1 82 ? -4.903 4.594 13.265 1.00 89.06 82 GLN A CA 1
ATOM 625 C C . GLN A 1 82 ? -3.659 5.374 12.828 1.00 89.06 82 GLN A C 1
ATOM 627 O O . GLN A 1 82 ? -2.954 4.953 11.910 1.00 89.06 82 GLN A O 1
ATOM 632 N N . SER A 1 83 ? -3.345 6.471 13.517 1.00 89.25 83 SER A N 1
ATOM 633 C CA . SER A 1 83 ? -2.150 7.274 13.238 1.00 89.25 83 SER A CA 1
ATOM 634 C C . SER A 1 83 ? -0.869 6.457 13.433 1.00 89.25 83 SER A C 1
ATOM 636 O O . SER A 1 83 ? 0.035 6.482 12.591 1.00 89.25 83 SER A O 1
ATOM 638 N N . THR A 1 84 ? -0.827 5.655 14.500 1.00 92.62 84 THR A N 1
ATOM 639 C CA . THR A 1 84 ? 0.277 4.729 14.784 1.00 92.62 84 THR A CA 1
ATOM 640 C C . THR A 1 84 ? 0.394 3.640 13.709 1.00 92.62 84 THR A C 1
ATOM 642 O O . THR A 1 84 ? 1.493 3.373 13.216 1.00 92.62 84 THR A O 1
ATOM 645 N N . GLU A 1 85 ? -0.727 3.044 13.281 1.00 93.44 85 GLU A N 1
ATOM 646 C CA . GLU A 1 85 ? -0.765 2.048 12.201 1.00 93.44 85 GLU A CA 1
ATOM 647 C C . GLU A 1 85 ? -0.204 2.631 10.893 1.00 93.44 85 GLU A C 1
ATOM 649 O O . GLU A 1 85 ? 0.697 2.040 10.294 1.00 93.44 85 GLU A O 1
ATOM 654 N N . VAL A 1 86 ? -0.647 3.824 10.487 1.00 94.31 86 VAL A N 1
ATOM 655 C CA . VAL A 1 86 ? -0.169 4.497 9.267 1.00 94.31 86 VAL A CA 1
ATOM 656 C C . VAL A 1 86 ? 1.327 4.819 9.344 1.00 94.31 86 VAL A C 1
ATOM 658 O O . VAL A 1 86 ? 2.061 4.579 8.380 1.00 94.31 86 VAL A O 1
ATOM 661 N N . ALA A 1 87 ? 1.811 5.315 10.486 1.00 94.06 87 ALA A N 1
ATOM 662 C CA . ALA A 1 87 ? 3.233 5.596 10.686 1.00 94.06 87 ALA A CA 1
ATOM 663 C C . ALA A 1 87 ? 4.091 4.322 10.583 1.00 94.06 87 ALA A C 1
ATOM 665 O O . ALA A 1 87 ? 5.133 4.310 9.912 1.00 94.06 87 ALA A O 1
ATOM 666 N N . SER A 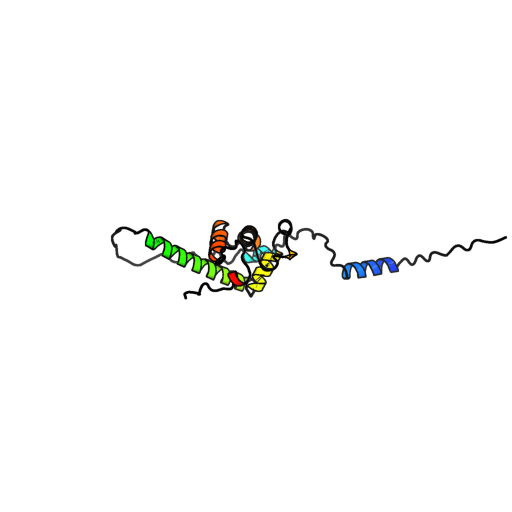1 88 ? 3.629 3.226 11.193 1.00 94.31 88 SER A N 1
ATOM 667 C CA . SER A 1 88 ? 4.299 1.925 11.121 1.00 94.31 88 SER A CA 1
ATOM 668 C C . SER A 1 88 ? 4.321 1.370 9.691 1.00 94.31 88 SER A C 1
ATOM 670 O O . SER A 1 88 ? 5.367 0.918 9.216 1.00 94.31 88 SER A O 1
ATOM 672 N N . PHE A 1 89 ? 3.209 1.501 8.962 1.00 96.00 89 PHE A N 1
ATOM 673 C CA . PHE A 1 89 ? 3.076 1.078 7.573 1.00 96.00 89 PHE A CA 1
ATOM 674 C C . PHE A 1 89 ? 4.051 1.832 6.660 1.00 96.00 89 PHE A C 1
ATOM 676 O O . PHE A 1 89 ? 4.812 1.218 5.909 1.00 96.00 89 PHE A O 1
ATOM 683 N N . ARG A 1 90 ? 4.111 3.163 6.776 1.00 95.75 90 ARG A N 1
ATOM 684 C CA . ARG A 1 90 ? 5.058 4.005 6.021 1.00 95.75 90 ARG A CA 1
ATOM 685 C C . ARG A 1 90 ? 6.503 3.622 6.298 1.00 95.75 90 ARG A C 1
ATOM 687 O O . ARG A 1 90 ? 7.289 3.463 5.365 1.00 95.75 90 ARG A O 1
ATOM 694 N N . SER A 1 91 ? 6.835 3.409 7.568 1.00 95.62 91 SER A N 1
ATOM 695 C CA . SER A 1 91 ? 8.169 2.969 7.981 1.00 95.62 91 SER A CA 1
ATOM 696 C C . SER A 1 91 ? 8.532 1.617 7.359 1.00 95.62 91 SER A C 1
ATOM 698 O O . SER A 1 91 ? 9.646 1.441 6.864 1.00 95.62 91 SER A O 1
ATOM 700 N N . ALA A 1 92 ? 7.585 0.674 7.304 1.00 95.44 92 ALA A N 1
ATOM 701 C CA . ALA A 1 92 ? 7.778 -0.623 6.658 1.00 95.44 92 ALA A CA 1
ATOM 702 C C . ALA A 1 92 ? 7.998 -0.503 5.137 1.00 95.44 92 ALA A C 1
ATOM 704 O O . ALA A 1 92 ? 8.871 -1.187 4.589 1.00 95.44 92 ALA A O 1
ATOM 705 N N . LEU A 1 93 ? 7.269 0.393 4.458 1.00 95.75 93 LEU A N 1
ATOM 706 C CA . LEU A 1 93 ? 7.463 0.668 3.030 1.00 95.75 93 LEU A CA 1
ATOM 707 C C . LEU A 1 93 ? 8.842 1.271 2.746 1.00 95.75 93 LEU A C 1
ATOM 709 O O . LEU A 1 93 ? 9.568 0.768 1.887 1.00 95.75 93 LEU A O 1
ATOM 713 N N . VAL A 1 94 ? 9.230 2.314 3.485 1.00 96.38 94 VAL A N 1
ATOM 714 C CA . VAL A 1 94 ? 10.544 2.963 3.339 1.00 96.38 94 VAL A CA 1
ATOM 715 C C . VAL A 1 94 ? 11.666 1.966 3.621 1.00 96.38 94 VAL A C 1
ATOM 717 O O . VAL A 1 94 ? 12.613 1.882 2.846 1.00 96.38 94 VAL A O 1
ATOM 720 N N . LYS A 1 95 ? 11.534 1.134 4.658 1.00 96.69 95 LYS A N 1
ATOM 721 C CA . LYS A 1 95 ? 12.518 0.094 4.982 1.00 96.69 95 LYS A CA 1
ATOM 722 C C . LYS A 1 95 ? 12.679 -0.950 3.872 1.00 96.69 95 LYS A C 1
ATOM 724 O O . LYS A 1 95 ? 13.789 -1.421 3.645 1.00 96.69 95 LYS A O 1
ATOM 729 N N . SER A 1 96 ? 11.594 -1.319 3.192 1.00 95.38 96 SER A N 1
ATOM 730 C CA . SER A 1 96 ? 11.607 -2.386 2.179 1.00 95.38 96 SER A CA 1
ATOM 731 C C . SER A 1 96 ? 12.027 -1.887 0.792 1.00 95.38 96 SER A C 1
ATOM 733 O O . SER A 1 96 ? 12.724 -2.588 0.061 1.00 95.38 96 SER A O 1
ATOM 735 N N . TYR A 1 97 ? 11.629 -0.667 0.426 1.00 95.25 97 TYR A N 1
ATOM 736 C CA . TYR A 1 97 ? 11.803 -0.129 -0.929 1.00 95.25 97 TYR A CA 1
ATOM 737 C C . TYR A 1 97 ? 12.752 1.073 -1.006 1.00 95.25 97 TYR A C 1
ATOM 739 O O . TYR A 1 97 ? 13.092 1.512 -2.107 1.00 95.25 97 TYR A O 1
ATOM 747 N N . GLY A 1 98 ? 13.203 1.600 0.130 1.00 97.25 98 GLY A N 1
ATOM 748 C CA . GLY A 1 98 ? 14.072 2.771 0.253 1.00 97.25 98 GLY A CA 1
ATOM 749 C C . GLY A 1 98 ? 13.308 4.095 0.313 1.00 97.25 98 GLY A C 1
ATOM 750 O O . GLY A 1 98 ? 13.668 4.968 1.092 1.00 97.25 98 GLY A O 1
ATOM 751 N N . ASN A 1 99 ? 12.239 4.259 -0.473 1.00 96.62 99 ASN A N 1
ATOM 752 C CA . ASN A 1 99 ? 11.370 5.439 -0.422 1.00 96.62 99 ASN A CA 1
ATOM 753 C C . ASN A 1 99 ? 9.918 5.111 -0.818 1.00 96.62 99 ASN A C 1
ATOM 755 O O . ASN A 1 99 ? 9.648 4.075 -1.433 1.00 96.62 99 ASN A O 1
ATOM 759 N N . ILE A 1 100 ? 8.989 6.012 -0.472 1.00 95.81 100 ILE A N 1
ATOM 760 C CA . ILE A 1 100 ? 7.544 5.841 -0.705 1.00 95.81 100 ILE A CA 1
ATOM 761 C C . ILE A 1 100 ? 7.205 5.767 -2.198 1.00 95.81 100 ILE A C 1
ATOM 763 O O . ILE A 1 100 ? 6.451 4.889 -2.608 1.00 95.81 100 ILE A O 1
ATOM 767 N N . THR A 1 101 ? 7.800 6.616 -3.037 1.00 95.00 101 THR A N 1
ATOM 768 C CA . THR A 1 101 ? 7.544 6.625 -4.487 1.00 95.00 101 THR A CA 1
ATOM 769 C C . THR A 1 101 ? 7.895 5.287 -5.142 1.00 95.00 101 THR A C 1
ATOM 771 O O . THR A 1 101 ? 7.152 4.773 -5.980 1.00 95.00 101 THR A O 1
ATOM 774 N N . ARG A 1 102 ? 9.021 4.686 -4.744 1.00 95.75 102 ARG A N 1
ATOM 775 C CA . ARG A 1 102 ? 9.487 3.384 -5.230 1.00 95.75 102 ARG A CA 1
ATOM 776 C C . ARG A 1 102 ? 8.622 2.250 -4.693 1.00 95.75 102 ARG A C 1
ATOM 778 O O . ARG A 1 102 ? 8.322 1.339 -5.459 1.00 95.75 102 ARG A O 1
ATOM 785 N N . ALA A 1 103 ? 8.184 2.334 -3.436 1.00 96.19 103 ALA A N 1
ATOM 786 C CA . ALA A 1 103 ? 7.222 1.394 -2.866 1.00 96.19 103 ALA A CA 1
ATOM 787 C C . ALA A 1 103 ? 5.898 1.405 -3.644 1.00 96.19 103 ALA A C 1
ATOM 789 O O . ALA A 1 103 ? 5.445 0.360 -4.099 1.00 96.19 103 ALA A O 1
ATOM 790 N N . PHE A 1 104 ? 5.329 2.588 -3.887 1.00 95.56 104 PHE A N 1
ATOM 791 C CA . PHE A 1 104 ? 4.085 2.734 -4.641 1.00 95.56 104 PHE A CA 1
ATOM 792 C C . PHE A 1 104 ? 4.214 2.216 -6.075 1.00 95.56 104 PHE A C 1
ATOM 794 O O . PHE A 1 104 ? 3.357 1.474 -6.552 1.00 95.56 104 PHE A O 1
ATOM 801 N N . ARG A 1 105 ? 5.320 2.538 -6.759 1.00 94.38 105 ARG A N 1
ATOM 802 C CA . ARG A 1 105 ? 5.595 2.006 -8.101 1.00 94.38 105 ARG A CA 1
ATOM 803 C C . ARG A 1 105 ? 5.692 0.479 -8.093 1.00 94.38 105 ARG A C 1
ATOM 805 O O . ARG A 1 105 ? 5.157 -0.161 -8.992 1.00 94.38 105 ARG A O 1
ATOM 812 N N . ALA A 1 106 ? 6.344 -0.107 -7.089 1.00 95.19 106 ALA A N 1
ATOM 813 C CA . ALA A 1 106 ? 6.417 -1.558 -6.944 1.00 95.19 106 ALA A CA 1
ATOM 814 C C . ALA A 1 106 ? 5.026 -2.179 -6.733 1.00 95.19 106 ALA A C 1
ATOM 816 O O . ALA A 1 106 ? 4.707 -3.164 -7.389 1.00 95.19 106 ALA A O 1
ATOM 817 N N . MET A 1 107 ? 4.180 -1.564 -5.900 1.00 94.75 107 MET A N 1
ATOM 818 C CA . MET A 1 107 ? 2.792 -1.990 -5.688 1.00 94.75 107 MET A CA 1
ATOM 819 C C . MET A 1 107 ? 1.977 -1.938 -6.991 1.00 94.75 107 MET A C 1
ATOM 821 O O . MET A 1 107 ? 1.376 -2.937 -7.373 1.00 94.75 107 MET A O 1
ATOM 825 N N . LYS A 1 108 ? 2.026 -0.824 -7.736 1.00 92.75 108 LYS A N 1
ATOM 826 C CA . LYS A 1 108 ? 1.328 -0.681 -9.030 1.00 92.75 108 LYS A CA 1
ATOM 827 C C . LYS A 1 108 ? 1.793 -1.694 -10.078 1.00 92.75 108 LYS A C 1
ATOM 829 O O . LYS A 1 108 ? 0.981 -2.174 -10.865 1.00 92.75 108 LYS A O 1
ATOM 834 N N . ASN A 1 109 ? 3.084 -2.018 -10.093 1.00 92.06 109 ASN A N 1
ATOM 835 C CA . ASN A 1 109 ? 3.650 -3.006 -11.013 1.00 92.06 109 ASN A CA 1
ATOM 836 C C . ASN A 1 109 ? 3.316 -4.451 -10.619 1.00 92.06 109 ASN A C 1
ATOM 838 O O . ASN A 1 109 ? 3.364 -5.329 -11.473 1.00 92.06 109 ASN A O 1
ATOM 842 N N . ALA A 1 110 ? 3.006 -4.705 -9.346 1.00 93.38 110 ALA A N 1
ATOM 843 C CA . ALA A 1 110 ? 2.630 -6.028 -8.861 1.00 93.38 110 ALA A CA 1
ATOM 844 C C . ALA A 1 110 ? 1.165 -6.383 -9.148 1.00 93.38 110 ALA A C 1
ATOM 846 O O . ALA A 1 110 ? 0.812 -7.560 -9.095 1.00 93.38 110 ALA A O 1
ATOM 847 N N . LEU A 1 111 ? 0.316 -5.386 -9.424 1.00 91.38 111 LEU A N 1
ATOM 848 C CA . LEU A 1 111 ? -1.103 -5.606 -9.685 1.00 91.38 111 LEU A CA 1
ATOM 849 C C . LEU A 1 111 ? -1.310 -6.522 -10.900 1.00 91.38 111 LEU A C 1
ATOM 851 O O . LEU A 1 111 ? -0.646 -6.341 -11.924 1.00 91.38 111 LEU A O 1
ATOM 855 N N . PRO A 1 112 ? -2.253 -7.476 -10.819 1.00 87.94 112 PRO A N 1
ATOM 856 C CA . PRO A 1 112 ? -2.570 -8.334 -11.945 1.00 87.94 112 PRO A CA 1
ATOM 857 C C . PRO A 1 112 ? -3.129 -7.500 -13.103 1.00 87.94 112 PRO A C 1
ATOM 859 O O . PRO A 1 112 ? -3.968 -6.617 -12.916 1.00 87.94 112 PRO A O 1
ATOM 862 N N . GLU A 1 113 ? -2.696 -7.827 -14.321 1.00 79.94 113 GLU A N 1
ATOM 863 C CA . GLU A 1 113 ? -3.090 -7.143 -15.564 1.00 79.94 113 GLU A CA 1
ATOM 864 C C . GLU A 1 113 ? -4.610 -7.174 -15.819 1.00 79.94 113 GLU A C 1
ATOM 866 O O . GLU A 1 113 ? -5.127 -6.395 -16.612 1.00 79.94 113 GLU A O 1
ATOM 871 N N . THR A 1 114 ? -5.367 -8.012 -15.106 1.00 69.75 114 THR A N 1
ATOM 872 C CA . THR A 1 114 ? -6.838 -8.012 -15.133 1.00 69.75 114 THR A CA 1
ATOM 873 C C . THR A 1 114 ? -7.450 -6.711 -14.610 1.00 69.75 114 THR A C 1
ATOM 875 O O . THR A 1 114 ? -8.581 -6.393 -14.959 1.00 69.75 114 THR A O 1
ATOM 878 N N . SER A 1 115 ? -6.710 -5.940 -13.807 1.00 64.69 115 SER A N 1
ATOM 879 C CA . SER A 1 115 ? -7.104 -4.591 -13.379 1.00 64.69 115 SER A CA 1
ATOM 880 C C . SER A 1 115 ? -6.592 -3.489 -14.320 1.00 64.69 115 SER A C 1
ATOM 882 O O . SER A 1 115 ? -6.825 -2.312 -14.070 1.00 64.69 115 SER A O 1
ATOM 884 N N . ALA A 1 116 ? -5.896 -3.829 -15.414 1.00 57.34 116 ALA A N 1
ATOM 885 C CA . ALA A 1 116 ? -5.247 -2.859 -16.303 1.00 57.34 116 ALA A CA 1
ATOM 886 C C . ALA A 1 116 ? -6.192 -2.179 -17.311 1.00 57.34 116 ALA A C 1
ATOM 888 O O . ALA A 1 116 ? -5.733 -1.366 -18.121 1.00 57.34 116 ALA A O 1
ATOM 889 N N . GLN A 1 117 ? -7.496 -2.462 -17.262 1.00 59.31 117 GLN A N 1
ATOM 890 C CA . GLN A 1 117 ? -8.510 -1.867 -18.135 1.00 59.31 117 GLN A CA 1
ATOM 891 C C . GLN A 1 117 ? -8.764 -0.398 -17.731 1.00 59.31 117 GLN A C 1
ATOM 893 O O . GLN A 1 117 ? -9.781 -0.057 -17.142 1.00 59.31 117 GLN A O 1
ATOM 898 N N . GLY A 1 118 ? -7.771 0.465 -17.974 1.00 60.16 118 GLY A N 1
ATOM 899 C CA . GLY A 1 118 ? -7.736 1.871 -17.540 1.00 60.16 118 GLY A CA 1
ATOM 900 C C . GLY A 1 118 ? -6.336 2.444 -17.248 1.00 60.16 118 GLY A C 1
ATOM 901 O O . GLY A 1 118 ? -6.216 3.591 -16.816 1.00 60.16 118 GLY A O 1
ATOM 902 N N . ARG A 1 119 ? -5.252 1.681 -17.482 1.00 55.81 119 ARG A N 1
ATOM 903 C CA . ARG A 1 119 ? -3.876 2.011 -17.038 1.00 55.81 119 ARG A CA 1
ATOM 904 C C . ARG A 1 119 ? -3.307 3.346 -17.549 1.00 55.81 119 ARG A C 1
ATOM 906 O O . ARG A 1 119 ? -2.390 3.873 -16.927 1.00 55.81 119 ARG A O 1
ATOM 913 N N . ALA A 1 120 ? -3.835 3.897 -18.644 1.00 60.69 120 ALA A N 1
ATOM 914 C CA . ALA A 1 120 ? -3.313 5.122 -19.253 1.00 60.69 120 ALA A CA 1
ATOM 915 C C . ALA A 1 120 ? -3.626 6.405 -18.454 1.00 60.69 120 ALA A C 1
ATOM 917 O O . ALA A 1 120 ? -2.857 7.357 -18.539 1.00 60.69 120 ALA A O 1
ATOM 918 N N . SER A 1 121 ? -4.697 6.430 -17.647 1.00 58.25 121 SER A N 1
ATOM 919 C CA . SER A 1 121 ? -5.126 7.654 -16.938 1.00 58.25 121 SER A CA 1
ATOM 920 C C . SER A 1 121 ? -4.878 7.641 -15.426 1.00 58.25 121 SER A C 1
ATOM 922 O O . SER A 1 121 ? -4.815 8.705 -14.822 1.00 58.25 121 SER A O 1
ATOM 924 N N . SER A 1 122 ? -4.664 6.474 -14.805 1.00 66.06 122 SER A N 1
A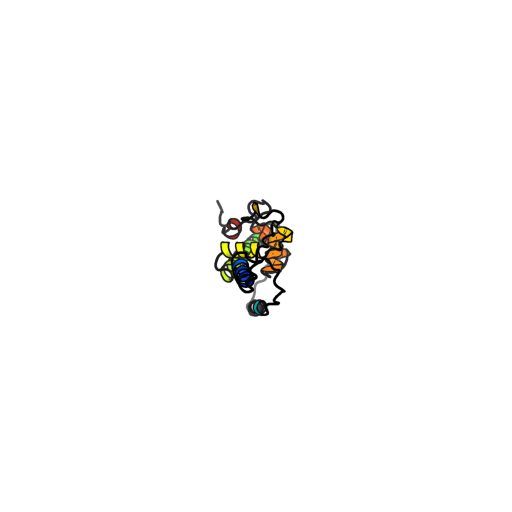TOM 925 C CA . SER A 1 122 ? -4.496 6.344 -13.342 1.00 66.06 122 SER A CA 1
ATOM 926 C C . SER A 1 122 ? -3.098 5.838 -12.950 1.00 66.06 122 SER A C 1
ATOM 928 O O . SER A 1 122 ? -2.916 5.042 -12.031 1.00 66.06 122 SER A O 1
ATOM 930 N N . ALA A 1 123 ? -2.050 6.259 -13.667 1.00 70.06 123 ALA A N 1
ATOM 931 C CA . ALA A 1 123 ? -0.677 5.845 -13.345 1.00 70.06 123 ALA A CA 1
ATOM 932 C C . ALA A 1 123 ? -0.232 6.314 -11.942 1.00 70.06 123 ALA A C 1
ATOM 934 O O . ALA A 1 123 ? 0.584 5.653 -11.298 1.00 70.06 123 ALA A O 1
ATOM 935 N N . ALA A 1 124 ? -0.796 7.427 -11.461 1.00 86.94 124 ALA A N 1
ATOM 936 C CA . ALA A 1 124 ? -0.433 8.059 -10.194 1.00 86.94 124 ALA A CA 1
ATOM 937 C C . ALA A 1 124 ? -1.347 7.696 -9.013 1.00 86.94 124 ALA A C 1
ATOM 939 O O . ALA A 1 124 ? -1.029 8.068 -7.885 1.00 86.94 124 ALA A O 1
ATOM 940 N N . LYS A 1 125 ? -2.457 6.990 -9.254 1.00 92.81 125 LYS A N 1
ATOM 941 C CA . LYS A 1 125 ? -3.475 6.689 -8.245 1.00 92.81 125 LYS A CA 1
ATOM 942 C C . LYS A 1 125 ? -3.792 5.198 -8.201 1.00 92.81 125 LYS A C 1
ATOM 944 O O . LYS A 1 125 ? -3.501 4.451 -9.137 1.00 92.81 125 LYS A O 1
ATOM 949 N N . MET A 1 126 ? -4.317 4.743 -7.074 1.00 93.44 126 MET A N 1
ATOM 950 C CA . MET A 1 126 ? -4.683 3.353 -6.853 1.00 93.44 126 MET A CA 1
ATOM 951 C C . MET A 1 126 ? -6.022 3.286 -6.129 1.00 93.44 126 MET A C 1
ATOM 953 O O . MET A 1 126 ? -6.204 3.899 -5.078 1.00 93.44 126 MET A O 1
ATOM 957 N N . SER A 1 127 ? -6.955 2.533 -6.694 1.00 94.44 127 SER A N 1
ATOM 958 C CA . SER A 1 127 ? -8.273 2.299 -6.117 1.00 94.44 127 SER A CA 1
ATOM 959 C C . SER A 1 127 ? -8.192 1.476 -4.830 1.00 94.44 127 SER A C 1
ATOM 961 O O . SER A 1 127 ? -7.213 0.773 -4.554 1.00 94.44 127 SER A O 1
ATOM 963 N N . LYS A 1 128 ? -9.278 1.491 -4.056 1.00 95.56 128 LYS A N 1
ATOM 964 C CA . LYS A 1 128 ? -9.410 0.694 -2.829 1.00 95.56 128 LYS A CA 1
ATOM 965 C C . LYS A 1 128 ? -9.129 -0.796 -3.011 1.00 95.56 128 LYS A C 1
ATOM 967 O O . LYS A 1 128 ? -8.404 -1.381 -2.210 1.00 95.56 128 LYS A O 1
ATOM 972 N N . SER A 1 129 ? -9.685 -1.422 -4.046 1.00 95.00 129 SER A N 1
ATOM 973 C CA . SER A 1 129 ? -9.492 -2.854 -4.309 1.00 95.00 129 SER A CA 1
ATOM 974 C C . SER A 1 129 ? -8.045 -3.193 -4.651 1.00 95.00 129 SER A C 1
ATOM 976 O O . SER A 1 129 ? -7.524 -4.209 -4.191 1.00 95.00 129 SER A O 1
ATOM 978 N N . GLU A 1 130 ? -7.387 -2.335 -5.429 1.00 95.06 130 GLU A N 1
ATOM 979 C CA . GLU A 1 130 ? -5.979 -2.499 -5.784 1.00 95.06 130 GLU A CA 1
ATOM 980 C C . GLU A 1 130 ? -5.081 -2.334 -4.552 1.00 95.06 130 GLU A C 1
ATOM 982 O O . GLU A 1 130 ? -4.197 -3.162 -4.323 1.00 95.06 130 GLU A O 1
ATOM 987 N N . PHE A 1 131 ? -5.349 -1.322 -3.718 1.00 95.94 131 PHE A N 1
ATOM 988 C CA . PHE A 1 131 ? -4.645 -1.122 -2.454 1.00 95.94 131 PHE A CA 1
ATOM 989 C C . PHE A 1 131 ? -4.809 -2.335 -1.532 1.00 95.94 131 PHE A C 1
ATOM 991 O O . PHE A 1 131 ? -3.811 -2.901 -1.091 1.00 95.94 131 PHE A O 1
ATOM 998 N N . GLU A 1 132 ? -6.045 -2.791 -1.289 1.00 96.31 132 GLU A N 1
ATOM 999 C CA . GLU A 1 132 ? -6.323 -3.965 -0.449 1.00 96.31 132 GLU A CA 1
ATOM 1000 C C . GLU A 1 132 ? -5.568 -5.213 -0.935 1.00 96.31 132 GLU A C 1
ATOM 1002 O O . GLU A 1 132 ? -4.978 -5.934 -0.122 1.00 96.31 132 GLU A O 1
ATOM 1007 N N . TRP A 1 133 ? -5.542 -5.453 -2.249 1.00 95.38 133 TRP A N 1
ATOM 1008 C CA . TRP A 1 133 ? -4.788 -6.560 -2.835 1.00 95.38 133 TRP A CA 1
ATOM 1009 C C . TRP A 1 133 ? -3.279 -6.391 -2.630 1.00 95.38 133 TRP A C 1
ATOM 1011 O O . TRP A 1 133 ? -2.612 -7.333 -2.209 1.00 95.38 133 TRP A O 1
ATOM 1021 N N . CYS A 1 134 ? -2.733 -5.188 -2.836 1.00 95.62 134 CYS A N 1
ATOM 1022 C CA . CYS A 1 134 ? -1.308 -4.932 -2.630 1.00 95.62 134 CYS A CA 1
ATOM 1023 C C . CYS A 1 134 ? -0.887 -5.170 -1.176 1.00 95.62 134 CYS A C 1
ATOM 1025 O O . CYS A 1 134 ? 0.154 -5.774 -0.932 1.00 95.62 134 CYS A O 1
ATOM 1027 N N . ILE A 1 135 ? -1.690 -4.737 -0.202 1.00 95.81 135 ILE A N 1
ATOM 1028 C CA . ILE A 1 135 ? -1.384 -4.950 1.218 1.00 95.81 135 ILE A CA 1
ATOM 1029 C C . ILE A 1 135 ? -1.409 -6.443 1.569 1.00 95.81 135 ILE A C 1
ATOM 1031 O O . ILE A 1 135 ? -0.477 -6.944 2.196 1.00 95.81 135 ILE A O 1
ATOM 1035 N N . THR A 1 136 ? -2.452 -7.160 1.148 1.00 96.25 136 THR A N 1
ATOM 1036 C CA . THR A 1 136 ? -2.703 -8.542 1.595 1.00 96.25 136 THR A CA 1
ATOM 1037 C C . THR A 1 136 ? -1.948 -9.600 0.788 1.00 96.25 136 THR A C 1
ATOM 1039 O O . THR A 1 136 ? -1.391 -10.532 1.368 1.00 96.25 136 THR A O 1
ATOM 1042 N N . ALA A 1 137 ? -1.896 -9.461 -0.538 1.00 94.44 137 ALA A N 1
ATOM 1043 C CA . ALA A 1 137 ? -1.320 -10.456 -1.439 1.00 94.44 137 ALA A CA 1
ATOM 1044 C C . ALA A 1 137 ? 0.132 -10.163 -1.839 1.00 94.44 137 ALA A C 1
ATOM 1046 O O . ALA A 1 137 ? 0.881 -11.108 -2.059 1.00 94.44 137 ALA A O 1
ATOM 1047 N N . PHE A 1 138 ? 0.535 -8.890 -1.940 1.00 93.56 138 PHE A N 1
ATOM 1048 C CA . PHE A 1 138 ? 1.888 -8.525 -2.384 1.00 93.56 138 PHE A CA 1
ATOM 1049 C C . PHE A 1 138 ? 2.836 -8.206 -1.221 1.00 93.5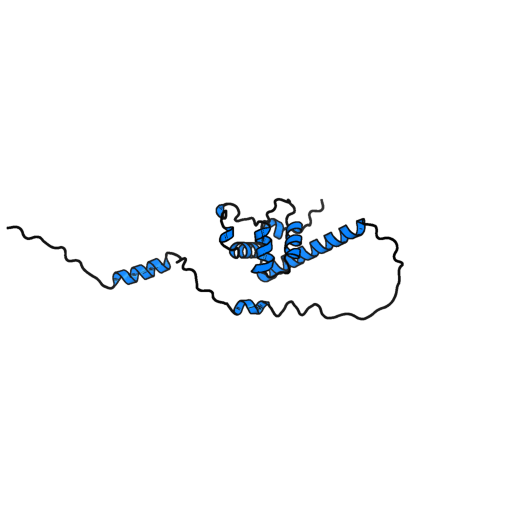6 138 PHE A C 1
ATOM 1051 O O . PHE A 1 138 ? 3.932 -8.754 -1.142 1.00 93.56 138 PHE A O 1
ATOM 1058 N N . LEU A 1 139 ? 2.419 -7.337 -0.298 1.00 93.94 139 LEU A N 1
ATOM 1059 C CA . LEU A 1 139 ? 3.223 -6.951 0.866 1.00 93.94 139 LEU A CA 1
ATOM 1060 C C . LEU A 1 139 ? 3.080 -7.924 2.040 1.00 93.94 139 LEU A C 1
ATOM 1062 O O . LEU A 1 139 ? 3.902 -7.882 2.954 1.00 93.94 139 LEU A O 1
ATOM 1066 N N . HIS A 1 140 ? 2.039 -8.765 2.032 1.00 93.19 140 HIS A N 1
ATOM 1067 C CA . HIS A 1 140 ? 1.671 -9.650 3.142 1.00 93.19 140 HIS A CA 1
ATOM 1068 C C . HIS A 1 140 ? 1.609 -8.916 4.494 1.00 93.19 140 HIS A C 1
ATOM 1070 O O . HIS A 1 140 ? 1.982 -9.449 5.540 1.00 93.19 140 HIS A O 1
ATOM 1076 N N . HIS A 1 141 ? 1.164 -7.659 4.470 1.00 89.50 141 HIS A N 1
ATOM 1077 C CA . HIS A 1 141 ? 1.154 -6.781 5.629 1.00 89.50 141 HIS A CA 1
ATOM 1078 C C . HIS A 1 141 ? -0.222 -6.819 6.304 1.00 89.50 141 HIS A C 1
ATOM 1080 O O . HIS A 1 141 ? -1.045 -5.922 6.138 1.00 89.50 141 HIS A O 1
ATOM 1086 N N . GLY A 1 142 ? -0.465 -7.895 7.054 1.00 92.31 142 GLY A N 1
ATOM 1087 C CA . GLY A 1 142 ? -1.684 -8.101 7.838 1.00 92.31 142 GLY A CA 1
ATOM 1088 C C . GLY A 1 142 ? -2.919 -8.490 7.019 1.00 92.31 142 GLY A C 1
ATOM 1089 O O . GLY A 1 142 ? -2.830 -8.946 5.879 1.00 92.31 142 GLY A O 1
ATOM 1090 N N . ASP A 1 143 ? -4.090 -8.327 7.639 1.00 95.56 143 ASP A N 1
ATOM 1091 C CA . ASP A 1 143 ? -5.368 -8.796 7.100 1.00 95.56 143 ASP A CA 1
ATOM 1092 C C . ASP A 1 143 ? -6.105 -7.740 6.268 1.00 95.56 143 ASP A C 1
ATOM 1094 O O . ASP A 1 143 ? -5.884 -6.532 6.374 1.00 95.56 143 ASP A O 1
ATOM 1098 N N . LYS A 1 144 ? -7.127 -8.187 5.528 1.00 95.56 144 LYS A N 1
ATOM 1099 C CA . LYS A 1 144 ? -8.030 -7.310 4.762 1.00 95.56 144 LYS A CA 1
ATOM 1100 C C . LYS A 1 144 ? -8.692 -6.218 5.617 1.00 95.56 144 LYS A C 1
ATOM 1102 O O . LYS A 1 144 ? -8.988 -5.137 5.116 1.00 95.56 144 LYS A O 1
ATOM 1107 N N . ARG A 1 145 ? -8.933 -6.476 6.910 1.00 95.69 145 ARG A N 1
ATOM 1108 C CA . ARG A 1 145 ? -9.482 -5.471 7.843 1.00 95.69 145 ARG A CA 1
ATOM 1109 C C . ARG A 1 145 ? -8.486 -4.342 8.106 1.00 95.69 145 ARG A C 1
ATOM 1111 O O . ARG A 1 145 ? -8.891 -3.186 8.091 1.00 95.69 145 ARG A O 1
ATOM 1118 N N . LEU A 1 146 ? -7.207 -4.675 8.290 1.00 95.25 146 LEU A N 1
ATOM 1119 C CA . LEU A 1 146 ? -6.135 -3.694 8.454 1.00 95.25 146 LEU A CA 1
ATOM 1120 C C . LEU A 1 146 ? -5.973 -2.865 7.179 1.00 95.25 146 LEU A C 1
ATOM 1122 O O . LEU A 1 146 ? -5.980 -1.642 7.248 1.00 95.25 146 LEU A O 1
ATOM 1126 N N . ALA A 1 147 ? -5.930 -3.517 6.012 1.00 96.25 147 ALA A N 1
ATOM 1127 C CA . ALA A 1 147 ? -5.834 -2.827 4.726 1.00 96.25 147 ALA A CA 1
ATOM 1128 C C . ALA A 1 147 ? -6.967 -1.803 4.528 1.00 96.25 147 ALA A C 1
ATOM 1130 O O . ALA A 1 147 ? -6.723 -0.686 4.083 1.00 96.25 147 ALA A O 1
ATOM 1131 N N . LYS A 1 148 ? -8.198 -2.146 4.931 1.00 96.38 148 LYS A N 1
ATOM 1132 C CA . LYS A 1 148 ? -9.342 -1.222 4.913 1.00 96.38 148 LYS A CA 1
ATOM 1133 C C . LYS A 1 148 ? -9.169 -0.034 5.852 1.00 96.38 148 LYS A C 1
ATOM 1135 O O . LYS A 1 148 ? -9.485 1.080 5.449 1.00 96.38 148 LYS A O 1
ATOM 1140 N N . ARG A 1 149 ? -8.696 -0.258 7.084 1.00 95.31 149 ARG A N 1
ATOM 1141 C CA . ARG A 1 149 ? -8.432 0.834 8.037 1.00 95.31 149 ARG A CA 1
ATOM 1142 C C . ARG A 1 149 ? -7.347 1.769 7.519 1.00 95.31 149 ARG A C 1
ATOM 1144 O O . ARG A 1 149 ? -7.562 2.973 7.503 1.00 95.31 149 ARG A O 1
ATOM 1151 N N . LEU A 1 150 ? -6.241 1.209 7.025 1.00 95.94 150 LEU A N 1
ATOM 1152 C CA . LEU A 1 150 ? -5.161 1.974 6.403 1.00 95.94 150 LEU A CA 1
ATOM 1153 C C . LEU A 1 150 ? -5.669 2.784 5.209 1.00 95.94 150 LEU A C 1
ATOM 1155 O O . LEU A 1 150 ? -5.322 3.949 5.090 1.00 95.94 150 LEU A O 1
ATOM 1159 N N . PHE A 1 151 ? -6.519 2.197 4.360 1.00 96.31 151 PHE A N 1
ATOM 1160 C CA . PHE A 1 151 ? -7.111 2.914 3.233 1.00 96.31 151 PHE A CA 1
ATOM 1161 C C . PHE A 1 151 ? -7.925 4.125 3.702 1.00 96.31 151 PHE A C 1
ATOM 1163 O O . PHE A 1 151 ? -7.699 5.229 3.230 1.00 96.31 151 PHE A O 1
ATOM 1170 N N . VAL A 1 152 ? -8.832 3.934 4.666 1.00 95.06 152 VAL A N 1
ATOM 1171 C CA . VAL A 1 152 ? -9.661 5.024 5.212 1.00 95.06 152 VAL A CA 1
ATOM 1172 C C . VAL A 1 152 ? -8.807 6.108 5.873 1.00 95.06 152 VAL A C 1
ATOM 1174 O O . VAL A 1 152 ? -9.120 7.284 5.745 1.00 95.06 152 VAL A O 1
ATOM 1177 N N . ALA A 1 153 ? -7.726 5.722 6.551 1.00 94.00 153 ALA A N 1
ATOM 1178 C CA . ALA A 1 153 ? -6.817 6.660 7.200 1.00 94.00 153 ALA A CA 1
ATOM 1179 C C . ALA A 1 153 ? -5.908 7.419 6.216 1.00 94.00 153 ALA A C 1
ATOM 1181 O O . ALA A 1 153 ? -5.376 8.460 6.580 1.00 94.00 153 ALA A O 1
ATOM 1182 N N . LEU A 1 154 ? -5.699 6.902 5.000 1.00 94.50 154 LEU A N 1
ATOM 1183 C CA . LEU A 1 154 ? -4.873 7.522 3.957 1.00 94.50 154 LEU A CA 1
ATOM 1184 C C . LEU A 1 154 ? -5.702 8.306 2.922 1.00 94.50 154 LEU A C 1
ATOM 1186 O O . LEU A 1 154 ? -5.179 9.232 2.311 1.00 94.50 154 LEU A O 1
ATOM 1190 N N . ASP A 1 155 ? -6.974 7.957 2.719 1.00 94.38 155 ASP A N 1
ATOM 1191 C CA . ASP A 1 155 ? -7.905 8.634 1.802 1.00 94.38 155 ASP A CA 1
ATOM 1192 C C . ASP A 1 155 ? -8.545 9.866 2.468 1.00 94.38 155 ASP A C 1
ATOM 1194 O O . ASP A 1 155 ? -9.747 9.911 2.742 1.00 94.38 155 ASP A O 1
ATOM 1198 N N . PHE A 1 156 ? -7.719 10.874 2.767 1.00 89.25 156 PHE A N 1
ATOM 1199 C CA . PHE A 1 156 ? -8.159 12.108 3.432 1.00 89.25 156 PHE A CA 1
ATOM 1200 C C . PHE A 1 156 ? -9.176 12.899 2.596 1.00 89.25 156 PHE A C 1
ATOM 1202 O O . PHE A 1 156 ? -10.098 13.499 3.147 1.00 89.25 156 PHE A O 1
ATOM 1209 N N . GLU A 1 157 ? -9.028 12.874 1.268 1.00 89.44 157 GLU A N 1
ATOM 1210 C CA . GLU A 1 157 ? -9.925 13.557 0.327 1.00 89.44 157 GLU A CA 1
ATOM 1211 C C . GLU A 1 157 ? -11.223 12.772 0.070 1.00 89.44 157 GLU A C 1
ATOM 1213 O O . GLU A 1 157 ? -12.165 13.308 -0.516 1.00 89.44 157 GLU A O 1
ATOM 1218 N N . LYS A 1 158 ? -11.305 11.516 0.539 1.00 91.75 158 LYS A N 1
ATOM 1219 C CA . LYS A 1 158 ? -12.434 10.597 0.319 1.00 91.75 158 LYS A CA 1
ATOM 1220 C C . LYS A 1 158 ? -12.765 10.419 -1.164 1.00 91.75 158 LYS A C 1
ATOM 1222 O O . LYS A 1 158 ? -13.927 10.236 -1.532 1.00 91.75 158 LYS A O 1
ATOM 1227 N N . CYS A 1 159 ? -11.746 10.467 -2.019 1.00 91.81 159 CYS A N 1
ATOM 1228 C CA . CYS A 1 159 ? -11.904 10.294 -3.460 1.00 91.81 159 CYS A CA 1
ATOM 1229 C C . CYS A 1 159 ? -12.000 8.816 -3.859 1.00 91.81 159 CYS A C 1
ATOM 1231 O O . CYS A 1 159 ? -12.279 8.515 -5.018 1.00 91.81 159 CYS A O 1
ATOM 1233 N N . GLY A 1 160 ? -11.773 7.882 -2.925 1.00 93.94 160 GLY A N 1
ATOM 1234 C CA . GLY A 1 160 ? -11.772 6.447 -3.212 1.00 93.94 160 GLY A CA 1
ATOM 1235 C C . GLY A 1 160 ? -10.528 5.974 -3.969 1.00 93.94 160 GLY A C 1
ATOM 1236 O O . GLY A 1 160 ? -10.450 4.807 -4.371 1.00 93.94 160 GLY A O 1
ATOM 1237 N N . GLU A 1 161 ? -9.535 6.849 -4.110 1.00 94.81 161 GLU A N 1
ATOM 1238 C CA . GLU A 1 161 ? -8.254 6.593 -4.749 1.00 94.81 161 GLU A CA 1
ATOM 1239 C C . GLU A 1 161 ? -7.129 7.160 -3.883 1.00 94.81 161 GLU A C 1
ATOM 1241 O O . GLU A 1 161 ? -7.253 8.249 -3.335 1.00 94.81 161 GLU A O 1
ATOM 1246 N N . ILE A 1 162 ? -6.017 6.434 -3.791 1.00 94.81 162 ILE A N 1
ATOM 1247 C CA . ILE A 1 162 ? -4.830 6.848 -3.039 1.00 94.81 162 ILE A CA 1
ATOM 1248 C C . ILE A 1 162 ? -3.665 6.999 -4.011 1.00 94.81 162 ILE A C 1
ATOM 1250 O O . ILE A 1 162 ? -3.322 6.057 -4.735 1.00 94.81 162 ILE A O 1
ATOM 1254 N N . GLY A 1 163 ? -3.041 8.171 -4.021 1.00 94.56 163 GLY A N 1
ATOM 1255 C CA . GLY A 1 163 ? -1.789 8.426 -4.716 1.00 94.56 163 GLY A CA 1
ATOM 1256 C C . GLY A 1 163 ? -0.548 8.341 -3.824 1.00 94.56 163 GLY A C 1
ATOM 1257 O O . GLY A 1 163 ? -0.566 7.959 -2.651 1.00 94.56 163 GLY A O 1
ATOM 1258 N N . VAL A 1 164 ? 0.592 8.692 -4.421 1.00 94.62 164 VAL A N 1
ATOM 1259 C CA . VAL A 1 164 ? 1.895 8.720 -3.733 1.00 94.62 164 VAL A CA 1
ATOM 1260 C C . VAL A 1 164 ? 1.925 9.781 -2.628 1.00 94.62 164 VAL A C 1
ATOM 1262 O O . VAL A 1 164 ? 2.584 9.580 -1.606 1.00 94.62 164 VAL A O 1
ATOM 1265 N N . LEU A 1 165 ? 1.237 10.908 -2.831 1.00 93.19 165 LEU A N 1
ATOM 1266 C CA . LEU A 1 165 ? 1.269 12.048 -1.915 1.00 93.19 165 LEU A CA 1
ATOM 1267 C C . LEU A 1 165 ? 0.577 11.701 -0.599 1.00 93.19 165 LEU A C 1
ATOM 1269 O O . LEU A 1 165 ? 1.123 11.951 0.466 1.00 93.19 165 LEU A O 1
ATOM 1273 N N . GLU A 1 166 ? -0.561 11.035 -0.674 1.00 93.69 166 GLU A N 1
ATOM 1274 C CA . GLU A 1 166 ? -1.398 10.604 0.438 1.00 93.69 166 GLU A CA 1
ATOM 1275 C C . GLU A 1 166 ? -0.659 9.587 1.322 1.00 93.69 166 GLU A C 1
ATOM 1277 O O . GLU A 1 166 ? -0.701 9.637 2.554 1.00 93.69 166 GLU A O 1
ATOM 1282 N N . ILE A 1 167 ? 0.132 8.704 0.704 1.00 93.25 167 ILE A N 1
ATOM 1283 C CA . ILE A 1 167 ? 0.991 7.764 1.434 1.00 93.25 167 ILE A CA 1
ATOM 1284 C C . ILE A 1 167 ? 2.178 8.485 2.080 1.00 93.25 167 ILE A C 1
ATOM 1286 O O . ILE A 1 167 ? 2.628 8.058 3.139 1.00 93.25 167 ILE A O 1
ATOM 1290 N N . GLY A 1 168 ? 2.698 9.553 1.475 1.00 90.94 168 GLY A N 1
ATOM 1291 C CA . GLY A 1 168 ? 3.844 10.306 1.994 1.00 90.94 168 GLY A CA 1
ATOM 1292 C C . GLY A 1 168 ? 3.497 11.376 3.035 1.00 90.94 168 GLY A C 1
ATOM 1293 O O . GLY A 1 168 ? 4.336 11.689 3.877 1.00 90.94 168 GLY A O 1
ATOM 1294 N N . GLN A 1 169 ? 2.285 11.932 3.001 1.00 87.69 169 GLN A N 1
ATOM 1295 C CA . GLN A 1 169 ? 1.881 13.055 3.847 1.00 87.69 169 GLN A CA 1
ATOM 1296 C C . GLN A 1 169 ? 1.728 12.629 5.307 1.00 87.69 169 GLN A C 1
ATOM 1298 O O . GLN A 1 169 ? 0.770 11.949 5.669 1.00 87.69 169 GLN A O 1
ATOM 1303 N N . SER A 1 170 ? 2.637 13.049 6.188 1.00 73.38 170 SER A N 1
ATOM 1304 C CA . SER A 1 170 ? 2.362 13.045 7.629 1.00 73.38 170 SER A CA 1
ATOM 1305 C C . SER A 1 170 ? 1.041 13.780 7.870 1.00 73.38 170 SER A C 1
ATOM 1307 O O . SER A 1 170 ? 0.832 14.863 7.333 1.00 73.38 170 SER A O 1
ATOM 1309 N N . SER A 1 171 ? 0.133 13.192 8.648 1.00 63.47 171 SER A N 1
ATOM 1310 C CA . SER A 1 171 ? -1.210 13.718 8.945 1.00 63.47 171 SER A CA 1
ATOM 1311 C C . SER A 1 171 ? -1.197 15.018 9.778 1.00 63.47 171 SER A C 1
ATOM 1313 O O . SER A 1 171 ? -2.163 15.343 10.454 1.00 63.47 171 SER A O 1
ATOM 1315 N N . GLY A 1 172 ? -0.103 15.781 9.739 1.00 54.91 172 GLY A N 1
ATOM 1316 C CA . GLY A 1 172 ? 0.177 16.942 10.578 1.00 54.91 172 GLY A CA 1
ATOM 1317 C C . GLY A 1 172 ? -0.447 18.254 10.112 1.00 54.91 172 GLY A C 1
ATOM 1318 O O . GLY A 1 172 ? 0.102 19.302 10.433 1.00 54.91 172 GLY A O 1
ATOM 1319 N N . LYS A 1 173 ? -1.561 18.238 9.372 1.00 50.00 173 LYS A N 1
ATOM 1320 C CA . LYS A 1 173 ? -2.358 19.457 9.178 1.00 50.00 173 LYS A CA 1
ATOM 1321 C C . LYS A 1 173 ? -3.424 19.541 10.266 1.00 50.00 173 LYS A C 1
ATOM 1323 O O . LYS A 1 173 ? -4.588 19.234 10.037 1.00 50.00 173 LYS A O 1
ATOM 1328 N N . ALA A 1 174 ? -2.973 19.917 11.458 1.00 47.38 174 ALA A N 1
ATOM 1329 C CA . ALA A 1 174 ? -3.797 20.659 12.396 1.00 47.38 174 ALA A CA 1
ATOM 1330 C C . ALA A 1 174 ? -3.571 22.144 12.074 1.00 47.38 174 ALA A C 1
ATOM 1332 O O . ALA A 1 174 ? -2.504 22.674 12.380 1.00 47.38 174 ALA A O 1
ATOM 1333 N N . GLU A 1 175 ? -4.530 22.765 11.390 1.00 38.38 175 GLU A N 1
ATOM 1334 C CA . GLU A 1 175 ? -4.703 24.223 11.360 1.00 38.38 175 GLU A CA 1
ATOM 1335 C C . GLU A 1 175 ? -6.099 24.531 11.903 1.00 38.38 175 GLU A C 1
ATOM 1337 O O . GLU A 1 175 ? -7.049 23.830 11.476 1.00 38.38 175 GLU A O 1
#

Radius of gyration: 28.74 Å; chains: 1; bounding box: 43×45×124 Å

Foldseek 3Di:
DDDDDDDDDDDPPPPVVVVVVVVCVVDVPPDPDDDDPPPVVCPVVPPPPPPPDDDDDDDDDDDDDDPDDDPVVVVVVVLVVLLVLLVVVLVLQCVVQVHLVRSVQVLVVPDPCVVVPPCPPAVFKDALVSQLCSCCPPVVPDHSVSSVSNQVSLPPVVPRIHGSCSSVDNPPPPD